Protein AF-A0A8T2U2X9-F1 (afdb_monomer_lite)

pLDDT: mean 97.24, std 2.78, range [77.75, 98.75]

Radius of gyration: 15.23 Å; chains: 1; bounding box: 30×29×35 Å

Structure (mmCIF, N/CA/C/O backbone):
data_AF-A0A8T2U2X9-F1
#
_entry.id   AF-A0A8T2U2X9-F1
#
loop_
_atom_site.group_PDB
_atom_site.id
_atom_site.type_symbol
_atom_site.label_atom_id
_atom_site.label_alt_id
_atom_site.label_comp_id
_atom_site.label_asym_id
_atom_site.label_entity_id
_atom_site.label_seq_id
_atom_site.pdbx_PDB_ins_code
_atom_site.Cartn_x
_atom_site.Cartn_y
_atom_site.Cartn_z
_atom_site.occupancy
_atom_site.B_iso_or_equiv
_atom_site.auth_seq_id
_atom_site.auth_comp_id
_atom_site.auth_asym_id
_atom_site.auth_atom_id
_atom_site.pdbx_PDB_model_num
ATOM 1 N N . MET A 1 1 ? -3.324 1.433 -16.654 1.00 95.38 1 MET A N 1
ATOM 2 C CA . MET A 1 1 ? -3.969 1.888 -15.404 1.00 95.38 1 MET A CA 1
ATOM 3 C C . MET A 1 1 ? -4.415 0.651 -14.664 1.00 95.38 1 MET A C 1
ATOM 5 O O . MET A 1 1 ? -4.891 -0.262 -15.324 1.00 95.38 1 MET A O 1
ATOM 9 N N . ILE A 1 2 ? -4.226 0.609 -13.351 1.00 98.06 2 ILE A N 1
ATOM 10 C CA . ILE A 1 2 ? -4.644 -0.508 -12.500 1.00 98.06 2 ILE A CA 1
ATOM 11 C C . ILE A 1 2 ? -5.376 0.085 -11.299 1.00 98.06 2 ILE A C 1
ATOM 13 O O . ILE A 1 2 ? -4.984 1.143 -10.804 1.00 98.06 2 ILE A O 1
ATOM 17 N N . SER A 1 3 ? -6.442 -0.571 -10.854 1.00 98.19 3 SER A N 1
ATOM 18 C CA . SER A 1 3 ? -7.206 -0.164 -9.678 1.00 98.19 3 SER A CA 1
ATOM 19 C C . SER A 1 3 ? -7.696 -1.374 -8.901 1.00 98.19 3 SER A C 1
ATOM 21 O O . SER A 1 3 ? -8.062 -2.376 -9.515 1.00 98.19 3 SER A O 1
ATOM 23 N N . TRP A 1 4 ? -7.742 -1.265 -7.577 1.00 98.69 4 TRP A N 1
ATOM 24 C CA . TRP A 1 4 ? -8.240 -2.318 -6.695 1.00 98.69 4 TRP A CA 1
ATOM 25 C C . TRP A 1 4 ? -8.801 -1.745 -5.390 1.00 98.69 4 TRP A C 1
ATOM 27 O O .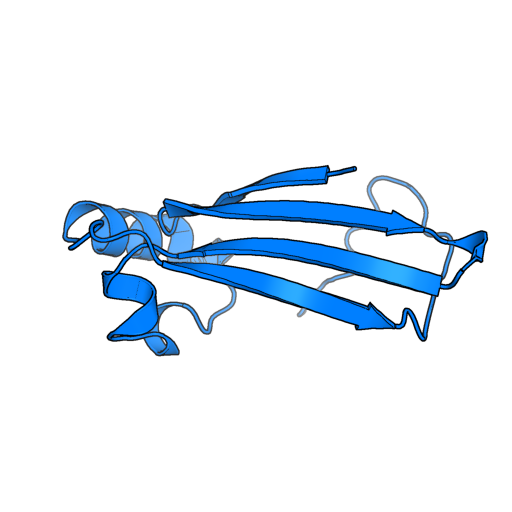 TRP A 1 4 ? -8.589 -0.574 -5.059 1.00 98.69 4 TRP A O 1
ATOM 37 N N . VAL A 1 5 ? -9.514 -2.599 -4.656 1.00 98.44 5 VAL A N 1
ATOM 38 C CA . VAL A 1 5 ? -9.973 -2.350 -3.286 1.00 98.44 5 VAL A CA 1
ATOM 39 C C . VAL A 1 5 ? -9.378 -3.424 -2.386 1.00 98.44 5 VAL A C 1
ATOM 41 O O . VAL A 1 5 ? -9.436 -4.611 -2.701 1.00 98.44 5 VAL A O 1
ATOM 44 N N . GLU A 1 6 ? -8.788 -3.001 -1.277 1.00 98.62 6 GLU A N 1
ATOM 45 C CA . GLU A 1 6 ? -8.126 -3.870 -0.311 1.00 98.62 6 GLU A CA 1
ATOM 46 C C . GLU A 1 6 ? -9.103 -4.416 0.744 1.00 98.62 6 GLU A C 1
ATOM 48 O O . GLU A 1 6 ? -10.129 -3.791 1.033 1.00 98.62 6 GLU A O 1
ATOM 53 N N . PRO A 1 7 ? -8.763 -5.533 1.416 1.00 98.50 7 PRO A N 1
ATOM 54 C CA . PRO A 1 7 ? -9.489 -6.030 2.588 1.00 98.50 7 PRO A CA 1
ATOM 55 C C . PRO A 1 7 ? -9.675 -4.987 3.700 1.00 98.50 7 PRO A C 1
ATOM 57 O O . PRO A 1 7 ? -10.671 -5.031 4.417 1.00 98.50 7 PRO A O 1
ATOM 60 N N . THR A 1 8 ? -8.749 -4.029 3.811 1.00 98.50 8 THR A N 1
ATOM 61 C CA . THR A 1 8 ? -8.793 -2.902 4.758 1.00 98.50 8 THR A CA 1
ATOM 62 C C . THR A 1 8 ? -9.882 -1.869 4.429 1.00 98.50 8 THR A C 1
ATOM 64 O O . THR A 1 8 ? -10.211 -1.025 5.262 1.00 98.50 8 THR A O 1
AT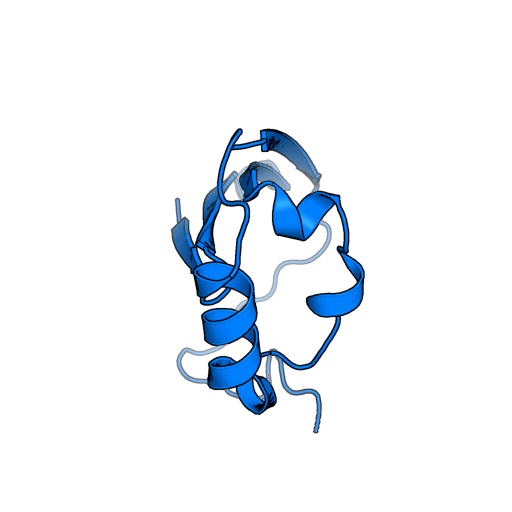OM 67 N N . GLY A 1 9 ? -10.453 -1.918 3.220 1.00 98.38 9 GLY A N 1
ATOM 68 C CA . GLY A 1 9 ? -11.340 -0.893 2.665 1.00 98.38 9 GLY A CA 1
ATOM 69 C C . GLY A 1 9 ? -10.606 0.225 1.915 1.00 98.38 9 GLY A C 1
ATOM 70 O O . GLY A 1 9 ? -11.259 1.093 1.337 1.00 98.38 9 GLY A O 1
ATOM 71 N N . THR A 1 10 ? -9.269 0.210 1.885 1.00 98.69 10 THR A N 1
ATOM 72 C CA . THR A 1 10 ? -8.467 1.150 1.089 1.00 98.69 10 THR A CA 1
ATOM 73 C C . THR A 1 10 ? -8.700 0.923 -0.399 1.00 98.69 10 THR A C 1
ATOM 75 O O . THR A 1 10 ? -8.643 -0.208 -0.876 1.00 98.69 10 THR A O 1
ATOM 78 N N . SER A 1 11 ? -8.956 1.994 -1.150 1.00 98.62 11 SER A N 1
ATOM 79 C CA . SER A 1 11 ? -9.055 1.928 -2.615 1.00 98.62 11 SER A CA 1
ATOM 80 C C . SER A 1 11 ? -7.845 2.586 -3.257 1.00 98.62 11 SER A C 1
ATOM 82 O O . SER A 1 11 ? -7.440 3.674 -2.845 1.00 98.62 11 SER A O 1
ATOM 84 N N . VAL A 1 12 ? -7.281 1.951 -4.281 1.00 98.75 12 VAL A N 1
ATOM 85 C CA . VAL A 1 12 ? -6.066 2.427 -4.946 1.00 98.75 12 VAL A CA 1
ATOM 86 C C . VAL A 1 12 ? -6.284 2.497 -6.450 1.00 98.75 12 VAL A C 1
ATOM 88 O O . VAL A 1 12 ? -6.848 1.587 -7.055 1.00 98.75 12 VAL A O 1
ATOM 91 N N . VAL A 1 13 ? -5.802 3.576 -7.064 1.00 98.62 13 VAL A N 1
ATOM 92 C CA . VAL A 1 13 ? -5.717 3.737 -8.518 1.00 98.62 13 VAL A CA 1
ATOM 93 C C . VAL A 1 13 ? -4.301 4.154 -8.881 1.00 98.62 13 VAL A C 1
ATOM 95 O O . VAL A 1 13 ? -3.772 5.120 -8.330 1.00 98.62 13 VAL A O 1
ATOM 98 N N . GLN A 1 14 ? -3.693 3.448 -9.831 1.00 98.44 14 GLN A N 1
ATOM 99 C CA . GLN A 1 14 ? -2.345 3.713 -10.319 1.00 98.44 14 GLN A CA 1
ATOM 100 C C . GLN A 1 14 ? -2.313 3.873 -11.838 1.00 98.44 14 GLN A C 1
ATOM 102 O O . GLN A 1 14 ? -2.837 3.059 -12.608 1.00 98.44 14 GLN A O 1
ATOM 107 N N . VAL A 1 15 ? -1.631 4.923 -12.283 1.00 98.25 15 VAL A N 1
ATOM 108 C CA . VAL A 1 15 ? -1.346 5.197 -13.690 1.00 98.25 15 VAL A CA 1
ATOM 109 C C . VAL A 1 15 ? 0.164 5.235 -13.870 1.00 98.25 15 VAL A C 1
ATOM 111 O O . VAL A 1 15 ? 0.841 6.108 -13.330 1.00 98.25 15 VAL A O 1
ATOM 114 N N . LEU A 1 16 ? 0.681 4.285 -14.645 1.00 97.88 16 LEU A N 1
ATOM 115 C CA . LEU A 1 16 ? 2.100 4.155 -14.943 1.00 97.88 16 LEU A CA 1
ATOM 116 C C . LEU A 1 16 ? 2.380 4.680 -16.350 1.00 97.88 16 LEU A C 1
ATOM 118 O O . LEU A 1 16 ? 1.686 4.330 -17.304 1.00 97.88 16 LEU A O 1
ATOM 122 N N . ASN A 1 17 ? 3.423 5.491 -16.480 1.00 97.25 17 ASN A N 1
ATOM 123 C CA . ASN A 1 17 ? 4.019 5.862 -17.752 1.00 97.25 17 ASN A CA 1
ATOM 124 C C . ASN A 1 17 ? 5.450 5.322 -17.779 1.00 97.25 17 ASN A C 1
ATOM 126 O O . ASN A 1 17 ? 6.364 5.937 -17.231 1.00 97.25 17 ASN A O 1
ATOM 130 N N . LEU A 1 18 ? 5.636 4.164 -18.412 1.00 96.69 18 LEU A N 1
ATOM 131 C CA . LEU A 1 18 ? 6.933 3.487 -18.461 1.00 96.69 18 LEU A CA 1
ATOM 132 C C . LEU A 1 18 ? 7.955 4.246 -19.320 1.00 96.69 18 LEU A C 1
ATOM 134 O O . LEU A 1 18 ? 9.122 4.310 -18.943 1.00 96.69 18 LEU A O 1
ATOM 138 N N . ASN A 1 19 ? 7.512 4.912 -20.395 1.00 97.12 19 ASN A N 1
ATOM 139 C CA . ASN A 1 19 ? 8.379 5.735 -21.250 1.00 97.12 19 ASN A CA 1
ATOM 140 C C . ASN A 1 19 ? 9.007 6.898 -20.470 1.00 97.12 19 ASN A C 1
ATOM 142 O O . ASN A 1 19 ? 10.179 7.214 -20.650 1.00 97.12 19 ASN A O 1
ATOM 146 N N . ARG A 1 20 ? 8.229 7.523 -19.578 1.00 97.50 20 ARG A N 1
ATOM 147 C CA . ARG A 1 20 ? 8.689 8.612 -18.700 1.00 97.50 20 ARG A CA 1
ATOM 148 C C . ARG A 1 20 ? 9.220 8.130 -17.352 1.00 97.50 20 ARG A C 1
ATOM 150 O O . ARG A 1 20 ? 9.738 8.942 -16.593 1.00 97.50 20 ARG A O 1
ATOM 157 N N . ARG A 1 21 ? 9.093 6.836 -17.044 1.00 97.88 21 ARG A N 1
ATOM 158 C CA . ARG A 1 21 ? 9.379 6.256 -15.724 1.00 97.88 21 ARG A CA 1
ATOM 159 C C . ARG A 1 21 ? 8.672 7.004 -14.588 1.00 97.88 21 ARG A C 1
ATOM 161 O O . ARG A 1 21 ? 9.273 7.325 -13.565 1.00 97.88 21 ARG A O 1
ATOM 168 N N . GLU A 1 22 ? 7.384 7.271 -14.768 1.00 98.12 22 GLU A N 1
ATOM 169 C CA . GLU A 1 22 ? 6.539 7.965 -13.791 1.00 98.12 22 GLU A CA 1
ATOM 170 C C . GLU A 1 22 ? 5.375 7.075 -13.357 1.00 98.12 22 GLU A C 1
ATOM 172 O O . GLU A 1 22 ? 4.765 6.393 -14.182 1.00 98.12 22 GLU A O 1
ATOM 177 N N . ILE A 1 23 ? 5.013 7.144 -12.079 1.00 98.31 23 ILE A N 1
ATOM 178 C CA . ILE A 1 23 ? 3.778 6.573 -11.542 1.00 98.31 23 ILE A CA 1
ATOM 179 C C . ILE A 1 23 ? 2.982 7.660 -10.824 1.00 98.31 23 ILE A C 1
ATOM 181 O O . ILE A 1 23 ? 3.526 8.425 -10.030 1.00 98.31 23 ILE A O 1
ATOM 185 N N . ARG A 1 24 ? 1.686 7.742 -11.116 1.00 98.38 24 ARG A N 1
ATOM 186 C CA . ARG A 1 24 ? 0.724 8.566 -10.378 1.00 98.38 24 ARG A CA 1
ATOM 187 C C . ARG A 1 24 ? -0.224 7.641 -9.639 1.00 98.38 24 ARG A C 1
ATOM 189 O O . ARG A 1 24 ? -0.828 6.771 -10.266 1.00 98.38 24 ARG A O 1
ATOM 196 N N . THR A 1 25 ? -0.359 7.854 -8.339 1.00 98.56 25 THR A N 1
ATOM 197 C CA . THR A 1 25 ? -1.173 7.022 -7.457 1.00 98.56 25 THR A CA 1
ATOM 198 C C . THR A 1 25 ? -2.177 7.890 -6.718 1.00 98.56 25 THR A C 1
ATOM 200 O O . THR A 1 25 ? -1.812 8.922 -6.155 1.00 98.56 25 THR A O 1
ATOM 203 N N . VAL A 1 26 ? -3.428 7.448 -6.686 1.00 98.56 26 VAL A N 1
ATOM 204 C CA . VAL A 1 26 ? -4.452 7.948 -5.768 1.00 98.56 26 VAL A CA 1
ATOM 205 C C . VAL A 1 26 ? -4.781 6.821 -4.802 1.00 98.56 26 VAL A C 1
ATOM 207 O O . VAL A 1 26 ? -5.103 5.718 -5.240 1.00 98.56 26 VAL A O 1
ATOM 210 N N . ILE A 1 27 ? -4.682 7.095 -3.505 1.00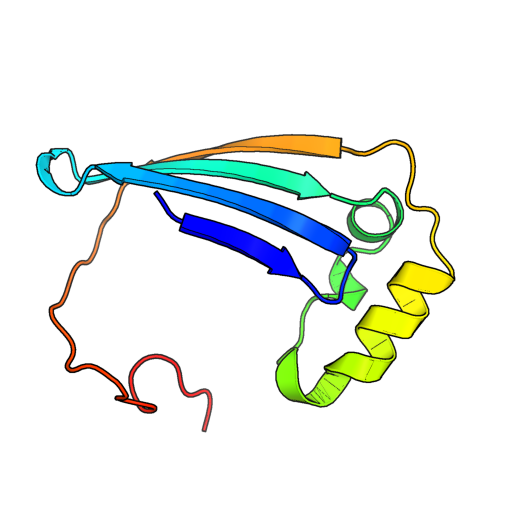 98.56 27 ILE A N 1
ATOM 211 C CA . ILE A 1 27 ? -5.087 6.177 -2.439 1.00 98.56 27 ILE A CA 1
ATOM 212 C C . ILE A 1 27 ? -6.212 6.832 -1.647 1.00 98.56 27 ILE A C 1
ATOM 214 O O . ILE A 1 27 ? -6.090 7.986 -1.245 1.00 98.56 27 ILE A O 1
ATOM 218 N N . LEU A 1 28 ? -7.302 6.109 -1.433 1.00 98.62 28 LEU A N 1
ATOM 219 C CA . LEU A 1 28 ? -8.441 6.526 -0.625 1.00 98.62 28 LEU A CA 1
ATOM 220 C C . LEU A 1 28 ? -8.411 5.717 0.670 1.00 98.62 28 LEU A C 1
ATOM 222 O O . LEU A 1 28 ? -8.805 4.550 0.671 1.00 98.62 28 LEU A O 1
ATOM 226 N N . PHE A 1 29 ? -7.907 6.317 1.748 1.00 98.56 29 PHE A N 1
ATOM 227 C CA . PHE A 1 29 ? -7.812 5.646 3.042 1.00 98.56 29 PHE A CA 1
ATOM 228 C C . PHE A 1 29 ? -9.117 5.786 3.836 1.00 98.56 29 PHE A C 1
ATOM 230 O O . PHE A 1 29 ? -9.602 6.911 3.998 1.00 98.56 29 PHE A O 1
ATOM 237 N N . PRO A 1 30 ? -9.663 4.685 4.381 1.00 98.69 30 PRO A N 1
ATOM 238 C CA . PRO A 1 30 ? -10.599 4.742 5.493 1.00 98.69 30 PRO A CA 1
ATOM 239 C C . PRO A 1 30 ? -9.960 5.434 6.702 1.00 98.69 30 PRO A C 1
ATOM 241 O O . PRO A 1 30 ? -8.765 5.270 6.954 1.00 98.69 30 PRO A O 1
ATOM 244 N N . ASP A 1 31 ? -10.758 6.168 7.472 1.00 98.56 31 ASP A N 1
ATOM 245 C CA . ASP A 1 31 ? -10.284 6.953 8.618 1.00 98.56 31 ASP A CA 1
ATOM 246 C C . ASP A 1 31 ? -9.490 6.119 9.641 1.00 98.56 31 ASP A C 1
ATOM 248 O O . ASP A 1 31 ? -8.426 6.538 10.102 1.00 98.56 31 ASP A O 1
ATOM 252 N N . TRP A 1 32 ? -9.937 4.893 9.932 1.00 98.50 32 TRP A N 1
ATOM 253 C CA . TRP A 1 32 ? -9.255 3.994 10.869 1.00 98.50 32 TRP A CA 1
ATOM 254 C C . TRP A 1 32 ? -7.812 3.662 10.460 1.00 98.50 32 TRP A C 1
ATOM 256 O O . TRP A 1 32 ? -6.943 3.552 11.325 1.00 98.50 32 TRP A O 1
ATOM 266 N N . VAL A 1 33 ? -7.531 3.561 9.154 1.00 98.25 33 VAL A N 1
ATOM 267 C CA . VAL A 1 33 ? -6.188 3.235 8.649 1.00 98.25 33 VAL A CA 1
ATOM 268 C C . VAL A 1 33 ? -5.214 4.373 8.948 1.00 98.25 33 VAL A C 1
ATOM 270 O O . VAL A 1 33 ? -4.060 4.118 9.275 1.00 98.25 33 VAL A O 1
ATOM 273 N N . LEU A 1 34 ? -5.660 5.632 8.885 1.00 96.19 34 LEU A N 1
ATOM 274 C CA . LEU A 1 34 ? -4.809 6.772 9.242 1.00 96.19 34 LEU A CA 1
ATOM 275 C C . LEU A 1 34 ? -4.633 6.937 10.749 1.00 96.19 34 LEU A C 1
ATOM 277 O O . LEU A 1 34 ? -3.583 7.410 11.183 1.00 96.19 34 LEU A O 1
ATOM 281 N N . ARG A 1 35 ? -5.638 6.558 11.544 1.00 97.50 35 ARG A N 1
ATOM 282 C CA . ARG A 1 35 ? -5.545 6.602 13.009 1.00 97.50 35 ARG A CA 1
ATOM 283 C C . ARG A 1 35 ? -4.573 5.558 13.546 1.00 97.50 35 ARG A C 1
ATOM 285 O O . ARG A 1 35 ? -3.813 5.851 14.463 1.00 97.50 35 ARG A O 1
ATOM 292 N N . GLU A 1 36 ? -4.592 4.355 12.976 1.00 97.62 36 GLU A N 1
ATOM 293 C CA . GLU A 1 36 ? -3.814 3.213 13.464 1.00 97.62 36 GLU A CA 1
ATOM 294 C C . GLU A 1 36 ? -3.087 2.478 12.322 1.00 97.62 36 GLU A C 1
ATOM 296 O O . GLU A 1 36 ? -3.316 1.287 12.094 1.00 97.62 36 GLU A O 1
ATOM 301 N N . PRO A 1 37 ? -2.164 3.144 11.603 1.00 97.12 37 PRO A N 1
ATOM 302 C CA . PRO A 1 37 ? -1.558 2.598 10.384 1.00 97.12 37 PRO A CA 1
ATOM 303 C C . PRO A 1 37 ? -0.776 1.304 10.625 1.00 97.12 37 PRO A C 1
ATOM 305 O O . PRO A 1 37 ? -0.740 0.430 9.757 1.00 97.12 37 PRO A O 1
ATOM 308 N N . LEU A 1 38 ? -0.203 1.140 11.823 1.00 98.06 38 LEU A N 1
ATOM 309 C CA . LEU A 1 38 ? 0.559 -0.052 12.205 1.00 98.06 38 LEU A CA 1
ATOM 310 C C . LEU A 1 38 ? -0.279 -1.337 12.171 1.00 98.06 38 LEU A C 1
ATOM 312 O O . LEU A 1 38 ? 0.286 -2.400 11.941 1.00 98.06 38 LEU A O 1
ATOM 316 N N . LYS A 1 39 ? -1.612 -1.252 12.299 1.00 97.69 39 LYS A N 1
ATOM 317 C CA . LYS A 1 39 ? -2.508 -2.413 12.150 1.00 97.69 39 LYS A CA 1
ATOM 318 C C . LYS A 1 39 ? -2.441 -3.047 10.761 1.00 97.69 39 LYS A C 1
ATOM 320 O O . LYS A 1 39 ? -2.807 -4.204 10.617 1.00 97.69 39 LYS A O 1
ATOM 325 N N . THR A 1 40 ? -1.993 -2.306 9.747 1.00 97.81 40 THR A N 1
ATOM 326 C CA . THR A 1 40 ? -1.915 -2.785 8.357 1.00 97.81 40 THR A CA 1
ATOM 327 C C . THR A 1 40 ? -0.516 -3.258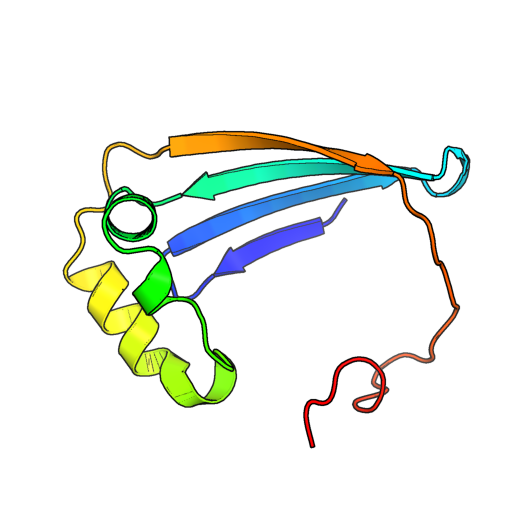 7.952 1.00 97.81 40 THR A C 1
ATOM 329 O O . THR A 1 40 ? -0.352 -3.818 6.870 1.00 97.81 40 THR A O 1
ATOM 332 N N . VAL A 1 41 ? 0.494 -3.077 8.813 1.00 97.56 41 VAL A N 1
ATOM 333 C CA . VAL A 1 41 ? 1.891 -3.436 8.526 1.00 97.56 41 VAL A CA 1
ATOM 334 C C . VAL A 1 41 ? 2.118 -4.910 8.859 1.00 97.56 41 VAL A C 1
ATOM 336 O O . VAL A 1 41 ? 2.482 -5.263 9.977 1.00 97.56 41 VAL A O 1
ATOM 339 N N . CYS A 1 42 ? 1.863 -5.780 7.886 1.00 95.94 42 CYS A N 1
ATOM 340 C CA . CYS A 1 42 ? 1.999 -7.231 8.014 1.00 95.94 42 CYS A CA 1
ATOM 341 C C . CYS A 1 42 ? 2.091 -7.893 6.630 1.00 95.94 42 CYS A C 1
ATOM 343 O O . CYS A 1 42 ? 1.872 -7.240 5.605 1.00 95.94 42 CYS A O 1
ATOM 345 N N . PHE A 1 43 ? 2.354 -9.202 6.590 1.00 97.06 43 PHE A N 1
ATOM 346 C CA . PHE A 1 43 ? 2.062 -9.999 5.402 1.00 97.06 43 PHE A CA 1
ATOM 347 C C . PHE A 1 43 ? 0.546 -10.242 5.334 1.00 97.06 43 PHE A C 1
ATOM 349 O O . PHE A 1 43 ? -0.000 -11.130 5.983 1.00 97.06 43 PHE A O 1
ATOM 356 N N . GLN A 1 44 ? -0.158 -9.378 4.597 1.00 97.50 44 GLN A N 1
ATOM 357 C CA . GLN A 1 44 ? -1.617 -9.245 4.692 1.00 97.50 44 GLN A CA 1
ATOM 358 C C . GLN A 1 44 ? -2.386 -10.539 4.374 1.00 97.50 44 GLN A C 1
ATOM 360 O O . GLN A 1 44 ? -3.463 -10.759 4.931 1.00 97.50 44 GLN A O 1
ATOM 365 N N . ASN A 1 45 ? -1.835 -11.402 3.517 1.00 96.94 45 ASN A N 1
ATOM 366 C CA . ASN A 1 45 ? -2.431 -12.680 3.127 1.00 96.94 45 ASN A CA 1
ATOM 367 C C . ASN A 1 45 ? -2.710 -13.603 4.329 1.00 96.94 45 ASN A C 1
ATOM 369 O O . ASN A 1 45 ? -3.714 -14.311 4.317 1.00 96.94 45 ASN A O 1
ATOM 373 N N . GLU A 1 46 ? -1.893 -13.548 5.385 1.00 97.56 46 GLU A N 1
ATOM 374 C CA . GLU A 1 46 ? -2.078 -14.333 6.619 1.00 97.56 46 GLU A CA 1
ATOM 375 C C . GLU A 1 46 ? -3.086 -13.703 7.598 1.00 97.56 46 GLU A C 1
ATOM 377 O O . GLU A 1 46 ? -3.479 -14.319 8.588 1.00 97.56 46 GLU A O 1
ATOM 382 N N . HIS A 1 47 ? -3.542 -12.475 7.327 1.00 97.94 47 HIS A N 1
ATOM 383 C CA . HIS A 1 47 ? -4.355 -11.672 8.245 1.00 97.94 47 HIS A CA 1
ATOM 384 C C . HIS A 1 47 ? -5.620 -11.093 7.588 1.00 97.94 47 HIS A C 1
ATOM 386 O O . HIS A 1 47 ? -6.158 -10.084 8.049 1.00 97.94 47 HIS A O 1
ATOM 392 N N . LEU A 1 48 ? -6.127 -11.717 6.518 1.00 98.38 48 LEU A N 1
ATOM 393 C CA . LEU A 1 48 ? -7.269 -11.198 5.750 1.00 98.38 48 LEU A CA 1
ATOM 394 C C . LEU A 1 48 ? -8.529 -10.996 6.602 1.00 98.38 48 LEU A C 1
ATOM 396 O O . LEU A 1 48 ? -9.181 -9.955 6.495 1.00 98.38 48 LEU A O 1
ATOM 400 N N . ASP A 1 49 ? -8.862 -11.956 7.467 1.00 98.50 49 ASP A N 1
ATOM 401 C CA . ASP A 1 49 ? -10.036 -11.851 8.342 1.00 98.50 49 ASP A CA 1
ATOM 402 C C . ASP A 1 49 ? -9.861 -10.760 9.401 1.00 98.50 49 ASP A C 1
ATOM 404 O O . ASP A 1 49 ? -10.805 -10.027 9.702 1.00 98.50 49 ASP A O 1
ATOM 408 N N . LEU A 1 50 ? -8.632 -10.567 9.886 1.00 98.38 50 LEU A N 1
ATOM 409 C CA . LEU A 1 50 ? -8.304 -9.477 10.796 1.00 98.38 50 LEU A CA 1
ATOM 410 C C . LEU A 1 50 ? -8.490 -8.114 10.113 1.00 98.38 50 LEU A C 1
ATOM 412 O O . LEU A 1 50 ? -9.149 -7.243 10.678 1.00 98.38 50 LEU A O 1
ATOM 416 N N . MET A 1 51 ? -8.005 -7.941 8.877 1.00 98.69 51 MET A N 1
ATOM 417 C CA . MET A 1 51 ? -8.195 -6.694 8.121 1.00 98.69 51 MET A CA 1
ATOM 418 C C . MET A 1 51 ? -9.674 -6.381 7.879 1.00 98.69 51 MET A C 1
ATOM 420 O O . MET A 1 51 ? -10.090 -5.233 8.045 1.00 98.69 51 MET A O 1
ATOM 424 N N . ARG A 1 52 ? -10.478 -7.396 7.529 1.00 98.56 52 ARG A N 1
ATOM 425 C CA . ARG A 1 52 ? -11.932 -7.244 7.367 1.00 98.56 52 ARG A CA 1
ATOM 426 C C . ARG A 1 52 ? -12.585 -6.834 8.684 1.00 98.56 52 ARG A C 1
ATOM 428 O O . ARG A 1 52 ? -13.375 -5.899 8.691 1.00 98.56 52 ARG A O 1
ATOM 435 N N . SER A 1 53 ? -12.195 -7.457 9.798 1.00 98.56 53 SER A N 1
ATOM 436 C CA . SER A 1 53 ? -12.725 -7.102 11.118 1.00 98.56 53 SER A CA 1
ATOM 437 C C . SER A 1 53 ? -12.408 -5.657 11.517 1.00 98.56 53 SER A C 1
ATOM 439 O O . SER A 1 53 ? -13.287 -4.966 12.026 1.00 98.56 53 SER A O 1
ATOM 441 N N . TYR A 1 54 ? -11.195 -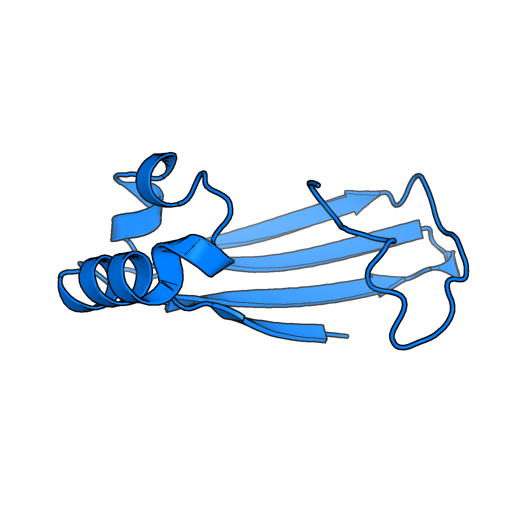5.162 11.239 1.00 98.44 54 TYR A N 1
ATOM 442 C CA . TYR A 1 54 ? -10.834 -3.765 11.494 1.00 98.44 54 TYR A CA 1
ATOM 443 C C . TYR A 1 54 ? -11.631 -2.810 10.608 1.00 98.44 54 TYR A C 1
ATOM 445 O O . TYR A 1 54 ? -12.150 -1.807 11.095 1.00 98.44 54 TYR A O 1
ATOM 453 N N . ARG A 1 55 ? -11.789 -3.149 9.324 1.00 98.44 55 ARG A N 1
ATOM 454 C CA . ARG A 1 55 ? -12.622 -2.381 8.397 1.00 98.44 55 ARG A CA 1
ATOM 455 C C . ARG A 1 55 ? -14.066 -2.283 8.886 1.00 98.44 55 ARG A C 1
ATOM 457 O O . ARG A 1 55 ? -14.629 -1.192 8.852 1.00 98.44 55 ARG A O 1
ATOM 464 N N . ASP A 1 56 ? -14.643 -3.398 9.326 1.00 98.44 56 ASP A N 1
ATOM 465 C CA . ASP A 1 56 ? -16.044 -3.478 9.744 1.00 98.44 56 ASP A CA 1
ATOM 466 C C . ASP A 1 56 ? -16.285 -2.759 11.089 1.00 98.44 56 ASP A C 1
ATOM 468 O O . ASP A 1 56 ? -17.360 -2.203 11.304 1.00 98.44 56 ASP A O 1
ATOM 472 N N . GLN A 1 57 ? -15.276 -2.699 11.970 1.00 98.31 57 GLN A N 1
ATOM 473 C CA . GLN A 1 57 ? -15.296 -1.860 13.180 1.00 98.31 57 GLN A CA 1
ATOM 474 C C . GLN A 1 57 ? -15.180 -0.363 12.853 1.00 98.31 57 GLN A C 1
ATOM 476 O O . GLN A 1 57 ? -15.769 0.475 13.540 1.00 98.31 57 GLN A O 1
ATOM 481 N N . GLY A 1 58 ? -14.438 -0.023 11.796 1.00 97.06 58 GLY A N 1
ATOM 482 C CA . GLY A 1 58 ? -14.240 1.348 11.346 1.00 97.06 58 GLY A CA 1
ATOM 483 C C . GLY A 1 58 ? -13.459 2.214 12.350 1.00 97.06 58 GLY A C 1
ATOM 484 O O . GLY A 1 58 ? -12.662 1.695 13.132 1.00 97.06 58 GLY A O 1
ATOM 485 N N . PRO A 1 59 ? -13.644 3.550 12.325 1.00 98.31 59 PRO A N 1
ATOM 486 C CA . PRO A 1 59 ? -14.514 4.300 11.416 1.00 98.31 59 PRO A CA 1
ATOM 487 C C . PRO A 1 59 ? -14.011 4.282 9.964 1.00 98.31 59 PRO A C 1
ATOM 489 O O . PRO A 1 59 ? -12.815 4.378 9.696 1.00 98.31 59 PRO A O 1
ATOM 492 N N . THR A 1 60 ? -14.930 4.188 9.000 1.00 98.31 60 THR A N 1
ATOM 493 C CA . THR A 1 60 ? -14.589 4.321 7.572 1.00 98.31 60 THR A CA 1
ATOM 494 C C . THR A 1 60 ? -14.437 5.782 7.158 1.00 98.31 60 THR A C 1
ATOM 496 O O . THR A 1 60 ? -13.546 6.105 6.379 1.00 98.31 60 THR A O 1
ATOM 499 N N . TYR A 1 61 ? -15.291 6.665 7.681 1.00 98.12 61 TYR A N 1
ATOM 500 C CA . TYR A 1 61 ? -15.367 8.067 7.276 1.00 98.12 61 TYR A CA 1
ATOM 501 C C . TYR A 1 61 ? -14.760 9.022 8.318 1.00 98.12 61 TYR A C 1
ATOM 503 O O . TYR A 1 61 ? -14.837 8.727 9.513 1.00 98.12 61 TYR A O 1
ATOM 511 N N . PRO A 1 62 ? -14.245 10.193 7.886 1.00 98.19 62 PRO A N 1
ATOM 512 C CA . PRO A 1 62 ? -14.131 10.631 6.489 1.00 98.19 62 PRO A CA 1
ATOM 513 C C . PRO A 1 62 ? -13.116 9.792 5.696 1.00 98.19 62 PRO A C 1
ATOM 515 O O . PRO A 1 62 ? -12.158 9.272 6.253 1.00 98.19 62 PRO A O 1
ATOM 518 N N . ILE A 1 63 ? -13.341 9.643 4.387 1.00 98.44 63 ILE A N 1
ATOM 519 C CA . ILE A 1 63 ? -12.315 9.073 3.505 1.00 98.44 63 ILE A CA 1
ATOM 520 C C . ILE A 1 63 ? -11.226 10.123 3.327 1.00 98.44 63 ILE A C 1
ATOM 522 O O . ILE A 1 63 ? -11.535 11.294 3.107 1.00 98.44 63 ILE A O 1
ATOM 526 N N . HIS A 1 64 ? -9.969 9.691 3.366 1.00 98.12 64 HIS A N 1
ATOM 527 C CA . HIS A 1 64 ? -8.804 10.554 3.218 1.00 98.12 64 HIS A CA 1
ATOM 528 C C . HIS A 1 64 ? -8.080 10.266 1.901 1.00 98.12 64 HIS A C 1
ATOM 530 O O . HIS A 1 64 ? -7.313 9.300 1.811 1.00 98.12 64 HIS A O 1
ATOM 536 N N . PRO A 1 65 ? -8.308 11.078 0.853 1.00 97.81 65 PRO A N 1
ATOM 537 C CA . PRO A 1 65 ? -7.593 10.945 -0.403 1.00 97.81 65 PRO A CA 1
ATOM 538 C C . PRO A 1 65 ? -6.140 11.391 -0.254 1.00 97.81 65 PRO A C 1
ATOM 540 O O . PRO A 1 65 ? -5.852 12.488 0.223 1.00 97.81 65 PRO A O 1
ATOM 543 N N . LYS A 1 66 ? -5.218 10.572 -0.750 1.00 97.81 66 LYS A N 1
ATOM 544 C CA . LYS A 1 66 ? -3.803 10.899 -0.884 1.00 97.81 66 LYS A CA 1
ATOM 545 C C . LYS A 1 66 ? -3.379 10.726 -2.333 1.00 97.81 66 LYS A C 1
ATOM 547 O O . LYS A 1 66 ? -3.509 9.644 -2.903 1.00 97.81 66 LYS A O 1
ATOM 552 N N . ILE A 1 67 ? -2.839 11.790 -2.917 1.00 97.88 67 ILE A N 1
ATOM 553 C CA . ILE A 1 67 ? -2.245 11.765 -4.254 1.00 97.88 67 ILE A CA 1
ATOM 554 C C . ILE A 1 67 ? -0.731 11.693 -4.095 1.00 97.88 67 ILE A C 1
ATOM 556 O O . ILE A 1 67 ? -0.142 12.467 -3.343 1.00 97.88 67 ILE A O 1
ATOM 560 N N . MET A 1 68 ? -0.100 10.760 -4.800 1.00 96.25 68 MET A N 1
ATOM 561 C CA . MET A 1 68 ? 1.348 10.582 -4.794 1.00 96.25 68 MET A CA 1
ATOM 562 C C . MET A 1 68 ? 1.876 10.494 -6.223 1.00 96.25 68 MET A C 1
ATOM 564 O O . MET A 1 68 ? 1.284 9.846 -7.087 1.00 96.25 68 MET A O 1
ATOM 568 N N . LEU A 1 69 ? 3.014 11.143 -6.454 1.00 96.88 69 LEU A N 1
ATOM 569 C CA . LEU A 1 69 ? 3.809 11.017 -7.670 1.00 96.88 69 LEU A CA 1
ATOM 570 C C . LEU A 1 69 ? 5.098 10.273 -7.317 1.00 96.88 69 LEU A C 1
ATOM 572 O O . LEU A 1 69 ? 5.768 10.628 -6.350 1.00 96.88 69 LEU A O 1
ATOM 576 N N . GLY A 1 70 ? 5.444 9.261 -8.104 1.00 97.25 70 GLY A N 1
ATOM 577 C CA . GLY A 1 70 ? 6.663 8.480 -7.940 1.00 97.25 70 GLY A CA 1
ATOM 578 C C . GLY A 1 70 ? 7.471 8.396 -9.231 1.00 97.25 70 GLY A C 1
ATOM 579 O O . GLY A 1 70 ? 6.925 8.464 -10.336 1.00 97.25 70 GLY A O 1
ATOM 580 N N . ARG A 1 71 ? 8.784 8.213 -9.079 1.00 98.25 71 ARG A N 1
ATOM 581 C CA . ARG A 1 71 ? 9.705 7.880 -10.169 1.00 98.25 71 ARG A CA 1
ATOM 582 C C . ARG A 1 71 ? 9.976 6.378 -10.159 1.00 98.25 71 ARG A C 1
ATOM 584 O O . ARG A 1 71 ? 10.242 5.801 -9.110 1.00 98.25 71 ARG A O 1
ATOM 591 N N . ILE A 1 72 ? 9.928 5.750 -11.327 1.00 98.25 72 ILE A N 1
ATOM 592 C CA . ILE A 1 72 ? 10.216 4.326 -11.500 1.00 98.25 72 ILE A CA 1
ATOM 593 C C . ILE A 1 72 ? 11.729 4.160 -11.687 1.00 98.25 72 ILE A C 1
ATOM 595 O O . ILE A 1 72 ? 12.305 4.643 -12.665 1.00 98.25 72 ILE A O 1
ATOM 599 N N . HIS A 1 73 ? 12.383 3.492 -10.740 1.00 98.06 73 HIS A N 1
ATOM 600 C CA . HIS A 1 73 ? 13.835 3.278 -10.763 1.00 98.06 73 HIS A CA 1
ATOM 601 C C . HIS A 1 73 ? 14.238 1.929 -11.365 1.00 98.06 73 HIS A C 1
ATOM 603 O O . HIS A 1 73 ? 15.301 1.834 -11.976 1.00 98.06 73 HIS A O 1
ATOM 609 N N . PHE A 1 74 ? 13.368 0.926 -11.260 1.00 97.88 74 PHE A N 1
ATOM 610 C CA . PHE A 1 74 ? 13.602 -0.436 -11.724 1.00 97.88 74 PHE A CA 1
ATOM 611 C C . PHE A 1 74 ? 12.387 -0.938 -12.511 1.00 97.88 74 PHE A C 1
ATOM 613 O O . PHE A 1 74 ? 11.250 -0.666 -12.126 1.00 97.88 74 PHE A O 1
ATOM 620 N N . VAL A 1 75 ? 12.643 -1.622 -13.627 1.00 97.19 75 VAL A N 1
ATOM 621 C CA . VAL A 1 75 ? 11.641 -2.313 -14.447 1.00 97.19 75 VAL A CA 1
ATOM 622 C C . VAL A 1 75 ? 12.299 -3.572 -14.986 1.00 97.19 75 VAL A C 1
ATOM 624 O O . VAL A 1 75 ? 13.362 -3.492 -15.599 1.00 97.19 75 VAL A O 1
ATOM 627 N N . GLU A 1 76 ? 11.642 -4.704 -14.793 1.00 96.25 76 GLU A N 1
ATOM 628 C CA . GLU A 1 76 ? 12.041 -5.999 -15.325 1.00 96.25 76 GLU A CA 1
ATOM 629 C C . GLU A 1 76 ? 10.820 -6.677 -15.946 1.00 96.25 76 GLU A C 1
ATOM 631 O O . GLU A 1 76 ? 9.680 -6.423 -15.550 1.00 96.25 76 GLU A O 1
ATOM 636 N N . HIS A 1 77 ? 11.059 -7.508 -16.956 1.00 96.31 77 HIS A N 1
ATOM 637 C CA . HIS A 1 77 ? 10.025 -8.334 -17.555 1.00 96.31 77 HIS A CA 1
ATOM 638 C C . HIS A 1 77 ? 10.033 -9.718 -16.901 1.00 96.31 77 HIS A C 1
ATOM 640 O O . HIS A 1 77 ? 10.912 -10.533 -17.179 1.00 96.31 77 HIS A O 1
ATOM 646 N N . CYS A 1 78 ? 9.030 -9.986 -16.069 1.00 96.19 78 CYS A N 1
ATOM 647 C CA . CYS A 1 78 ? 8.803 -11.290 -15.453 1.00 96.19 78 CYS A CA 1
ATOM 648 C C . CYS A 1 78 ? 7.711 -12.058 -16.207 1.00 96.19 78 CYS A C 1
ATOM 650 O O . CYS A 1 78 ? 6.777 -11.460 -16.741 1.00 96.19 78 CYS A O 1
ATOM 652 N N . MET A 1 79 ? 7.808 -13.388 -16.224 1.00 95.94 79 MET A N 1
ATOM 653 C CA . MET A 1 79 ? 6.749 -14.239 -16.772 1.00 95.94 79 MET A CA 1
ATOM 654 C C . MET A 1 79 ? 5.471 -14.141 -15.927 1.00 95.94 79 MET A C 1
ATOM 656 O O . MET A 1 79 ? 5.535 -13.910 -14.718 1.00 95.94 79 MET A O 1
ATOM 660 N N . LEU A 1 80 ? 4.315 -14.327 -16.572 1.00 95.62 80 LEU A N 1
ATOM 661 C CA . LEU A 1 80 ? 3.030 -14.460 -15.879 1.00 95.62 80 LEU A CA 1
ATOM 662 C C . LEU A 1 80 ? 3.069 -15.656 -14.917 1.00 95.62 80 LEU A C 1
ATOM 664 O O . LEU A 1 80 ? 3.757 -16.635 -15.194 1.00 95.62 80 LEU A O 1
ATOM 668 N N . GLU A 1 81 ? 2.330 -15.555 -13.808 1.00 95.19 81 GLU A N 1
ATOM 669 C CA . GLU A 1 81 ? 2.214 -16.616 -12.786 1.00 95.19 81 GLU A CA 1
ATOM 670 C C . GLU A 1 81 ? 3.555 -17.016 -12.136 1.00 95.19 81 GLU A C 1
ATOM 672 O O . GLU A 1 81 ? 3.731 -18.132 -11.658 1.00 95.19 81 GLU A O 1
ATOM 677 N N . ASN A 1 82 ? 4.528 -16.098 -12.107 1.00 95.69 82 ASN A N 1
ATOM 678 C CA . ASN A 1 82 ? 5.777 -16.306 -11.382 1.00 95.69 82 ASN A CA 1
ATOM 679 C C . ASN A 1 82 ? 5.651 -15.866 -9.913 1.00 95.69 82 ASN A C 1
ATOM 681 O O . ASN A 1 82 ? 5.867 -14.695 -9.588 1.00 95.69 82 ASN A O 1
ATOM 685 N N . ASP A 1 83 ? 5.382 -16.823 -9.028 1.00 94.94 83 ASP A N 1
ATOM 686 C CA . ASP A 1 83 ? 5.227 -16.588 -7.585 1.00 94.94 83 ASP A CA 1
ATOM 687 C C . ASP A 1 83 ? 6.529 -16.173 -6.877 1.00 94.94 83 ASP A C 1
ATOM 689 O O . ASP A 1 83 ? 6.487 -15.695 -5.749 1.00 94.94 83 ASP A O 1
ATOM 693 N N . ASN A 1 84 ? 7.691 -16.267 -7.535 1.00 95.50 84 ASN A N 1
ATOM 694 C CA . ASN A 1 84 ? 8.975 -15.881 -6.938 1.00 95.50 84 ASN A CA 1
ATOM 695 C C . ASN A 1 84 ? 9.275 -14.373 -7.023 1.00 95.50 84 ASN A C 1
ATOM 697 O O . ASN A 1 84 ? 10.266 -13.922 -6.454 1.00 95.50 84 ASN A O 1
ATOM 701 N N . VAL A 1 85 ? 8.471 -13.579 -7.746 1.00 96.31 85 VAL A N 1
ATOM 702 C CA . VAL A 1 85 ? 8.743 -12.136 -7.936 1.00 96.31 85 VAL A CA 1
ATOM 703 C C . VAL A 1 85 ? 8.513 -11.341 -6.647 1.00 96.31 85 VAL A C 1
ATOM 705 O O . VAL A 1 85 ? 9.277 -10.429 -6.339 1.00 96.31 85 VAL A O 1
ATOM 708 N N . ILE A 1 86 ? 7.461 -11.676 -5.893 1.00 94.88 86 ILE A N 1
ATOM 709 C CA . 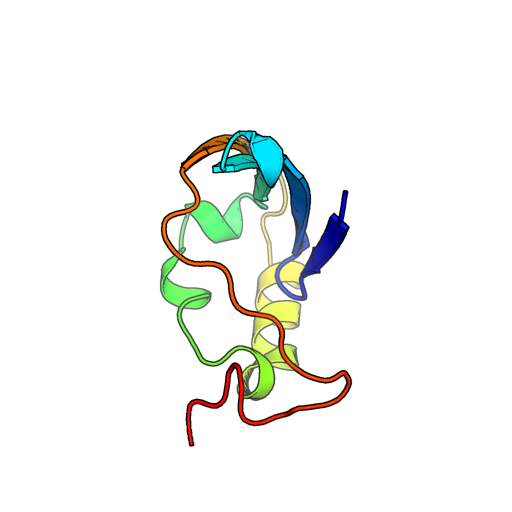ILE A 1 86 ? 7.147 -11.080 -4.588 1.00 94.88 86 ILE A CA 1
ATOM 710 C C . ILE A 1 86 ? 6.838 -12.225 -3.619 1.00 94.88 86 ILE A C 1
ATOM 712 O O . ILE A 1 86 ? 5.677 -12.523 -3.353 1.00 94.88 86 ILE A O 1
ATOM 716 N N . ASN A 1 87 ? 7.893 -12.865 -3.109 1.00 92.69 87 ASN A N 1
ATOM 717 C CA . ASN A 1 87 ? 7.798 -13.937 -2.123 1.00 92.69 87 ASN A CA 1
ATOM 718 C C . ASN A 1 87 ? 8.644 -13.595 -0.882 1.00 92.69 87 ASN A C 1
ATOM 720 O O . ASN A 1 87 ? 9.851 -13.387 -1.018 1.00 92.69 87 ASN A O 1
ATOM 724 N N . PRO A 1 88 ? 8.041 -13.479 0.315 1.00 83.75 88 PRO A N 1
ATOM 725 C CA . PRO A 1 88 ? 8.786 -13.282 1.556 1.00 83.75 88 PRO A CA 1
ATOM 726 C C . PRO A 1 88 ? 9.424 -14.573 2.111 1.00 83.75 88 PRO A C 1
ATOM 728 O O . PRO A 1 88 ? 10.168 -14.482 3.089 1.00 83.75 88 PRO A O 1
ATOM 731 N N . HIS A 1 89 ? 9.133 -15.741 1.525 1.00 77.75 89 HIS A N 1
ATOM 732 C CA . HIS A 1 89 ? 9.695 -17.055 1.868 1.00 77.75 89 HIS A CA 1
ATOM 733 C C . HIS A 1 89 ? 10.681 -17.546 0.805 1.00 77.75 89 HIS A C 1
ATOM 735 O O . HIS A 1 89 ? 11.664 -18.208 1.204 1.00 77.75 89 HIS A O 1
#

Organism: Ceratopteris richardii (NCBI:txid49495)

Foldseek 3Di:
DDWDAALLRKTKDWDADVVQQKIKMKIWAFPLCVVCVVQVPDPCVVCSVVSNVSNVVGPRPDTDIDIDMDGHPDDDDDDPPPPVPDDPD

Secondary structure (DSSP, 8-state):
-EEEE-TTS-EEEEEEETTTTEEEEEEEE-HHHHHSGGGG-S-GGGGHHHHHHHHHHS---S-EEEEEEEE------PPTT-TTTT---

Sequence (89 aa):
MISWVEPTGTSVVQVLNLNRREIRTVILFPDWVLREPLKTVCFQNEHLDLMRSYRDQGPTYPIHPKIMLGRIHFVEHCMLENDNVINPH

InterPro domains:
  IPR008729 Phenolic acid decarboxylase [PF05870] (2-87)
  IPR012674 Calycin [G3DSA:2.40.128.20] (1-89)
  IPR012674 Calycin [SSF50814] (2-87)